Protein AF-A0A7Y9EP99-F1 (afdb_monomer_lite)

Foldseek 3Di:
DPDWDQDPFAIWDWDADPVRDIDIDGDGDDPDDDPPPPDDDDPPDD

Structure (mmCIF, N/CA/C/O backbone):
data_AF-A0A7Y9EP99-F1
#
_entry.id   AF-A0A7Y9EP99-F1
#
loop_
_atom_site.group_PDB
_atom_site.id
_atom_site.type_symbol
_atom_site.label_atom_id
_atom_site.label_alt_id
_atom_site.label_comp_id
_atom_site.label_asym_id
_atom_site.label_entity_id
_atom_site.label_seq_id
_atom_site.pdbx_PDB_ins_code
_atom_site.Cartn_x
_atom_site.Cartn_y
_atom_site.Cartn_z
_atom_site.occupancy
_atom_site.B_iso_or_equiv
_atom_site.auth_seq_id
_atom_site.auth_comp_id
_atom_site.auth_asym_id
_atom_site.auth_atom_id
_atom_site.pdbx_PDB_model_num
ATOM 1 N N . MET A 1 1 ? -2.121 6.595 5.170 1.00 69.25 1 MET A N 1
ATOM 2 C CA . MET A 1 1 ? -0.776 6.008 4.967 1.00 69.25 1 MET A CA 1
ATOM 3 C C . MET A 1 1 ? 0.019 6.242 6.245 1.00 69.25 1 MET A C 1
ATOM 5 O O . MET A 1 1 ? -0.117 7.334 6.774 1.00 69.25 1 MET A O 1
ATOM 9 N N . LEU A 1 2 ? 0.726 5.244 6.796 1.00 84.38 2 LEU A N 1
ATOM 10 C CA . LEU A 1 2 ? 1.438 5.399 8.079 1.00 84.38 2 LEU A CA 1
ATOM 11 C C . LEU A 1 2 ? 2.881 5.856 7.873 1.00 84.38 2 LEU A C 1
ATOM 13 O O . LEU A 1 2 ? 3.299 6.854 8.444 1.00 84.38 2 LEU A O 1
ATOM 17 N N . SER A 1 3 ? 3.633 5.130 7.050 1.00 86.56 3 SER A N 1
ATOM 18 C CA . SER A 1 3 ? 5.018 5.471 6.747 1.00 86.56 3 SER A CA 1
ATOM 19 C C . SER A 1 3 ? 5.426 4.958 5.372 1.00 86.56 3 SER A C 1
ATOM 21 O O . SER A 1 3 ? 4.818 4.034 4.816 1.00 86.56 3 SER A O 1
ATOM 23 N N . ARG A 1 4 ? 6.460 5.590 4.818 1.00 92.75 4 ARG A N 1
ATOM 24 C CA . ARG A 1 4 ? 7.079 5.228 3.546 1.00 92.75 4 ARG A CA 1
ATOM 25 C C . ARG A 1 4 ? 8.582 5.360 3.677 1.00 92.75 4 ARG A C 1
ATOM 27 O O . ARG A 1 4 ? 9.065 6.413 4.082 1.00 92.75 4 ARG A O 1
ATOM 34 N N . HIS A 1 5 ? 9.300 4.314 3.299 1.00 90.25 5 HIS A N 1
ATOM 35 C CA . HIS A 1 5 ? 10.751 4.266 3.393 1.00 90.25 5 HIS A CA 1
ATOM 36 C C . HIS A 1 5 ? 11.344 3.824 2.059 1.00 90.25 5 HIS A C 1
ATOM 38 O O . HIS A 1 5 ? 10.888 2.846 1.465 1.00 90.25 5 HIS A O 1
ATOM 44 N N . LEU A 1 6 ? 12.347 4.566 1.595 1.00 93.38 6 LEU A N 1
ATOM 45 C CA . LEU A 1 6 ? 13.182 4.186 0.463 1.00 93.38 6 LEU A CA 1
ATOM 46 C C . LEU A 1 6 ? 14.325 3.310 0.985 1.00 93.38 6 LEU A C 1
ATOM 48 O O . 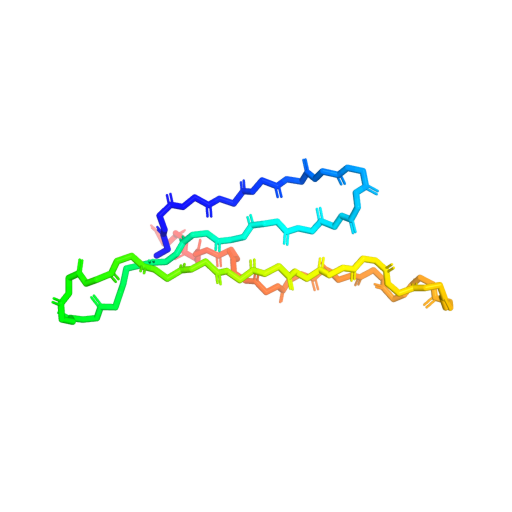LE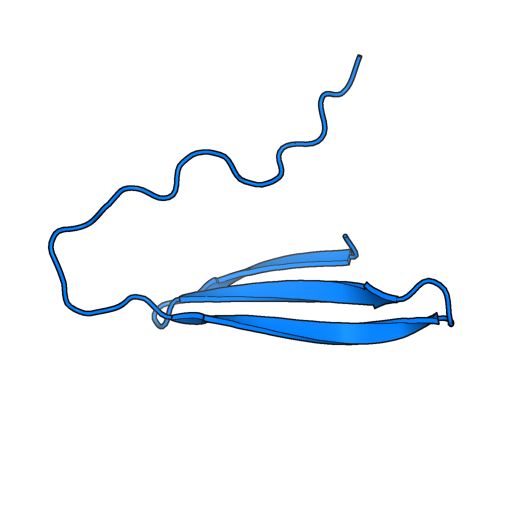U A 1 6 ? 15.004 3.697 1.935 1.00 93.38 6 LEU A O 1
ATOM 52 N N . THR A 1 7 ? 14.524 2.144 0.384 1.00 87.31 7 THR A N 1
ATOM 53 C CA . THR A 1 7 ? 15.630 1.228 0.683 1.00 87.31 7 THR A CA 1
ATOM 54 C C . THR A 1 7 ? 16.412 0.941 -0.596 1.00 87.31 7 THR A C 1
ATOM 56 O O . THR A 1 7 ? 16.006 1.342 -1.685 1.00 87.31 7 THR A O 1
ATOM 59 N N . SER A 1 8 ? 17.541 0.244 -0.485 1.00 85.44 8 SER A N 1
ATOM 60 C CA . SER A 1 8 ? 18.317 -0.203 -1.649 1.00 85.44 8 SER A CA 1
ATOM 61 C C . SER A 1 8 ? 17.558 -1.191 -2.543 1.00 85.44 8 SER A C 1
ATOM 63 O O . SER A 1 8 ? 17.839 -1.275 -3.732 1.00 85.44 8 SER A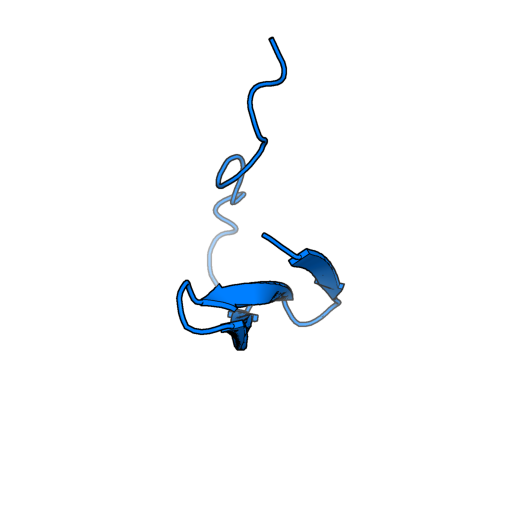 O 1
ATOM 65 N N . GLU A 1 9 ? 16.596 -1.930 -1.989 1.00 85.69 9 GLU A N 1
ATOM 66 C CA . GLU A 1 9 ? 15.836 -2.965 -2.704 1.00 85.69 9 GLU A CA 1
ATOM 67 C C . GLU A 1 9 ? 14.510 -2.452 -3.285 1.00 85.69 9 GLU A C 1
ATOM 69 O O . GLU A 1 9 ? 13.900 -3.110 -4.132 1.00 85.69 9 GLU A O 1
ATOM 74 N N . GLY A 1 10 ? 14.027 -1.294 -2.828 1.00 90.62 10 GLY A N 1
ATOM 75 C CA . GLY A 1 10 ? 12.741 -0.765 -3.258 1.00 90.62 10 GLY A CA 1
ATOM 76 C C . GLY A 1 10 ? 12.135 0.256 -2.306 1.00 90.62 10 GLY A C 1
ATOM 77 O O . GLY A 1 10 ? 12.798 0.862 -1.466 1.00 90.62 10 GLY A O 1
ATOM 78 N N . VAL A 1 11 ? 10.824 0.435 -2.422 1.00 93.38 11 VAL A N 1
ATOM 79 C CA . VAL A 1 11 ? 10.031 1.255 -1.504 1.00 93.38 11 VAL A CA 1
ATOM 80 C C . VAL A 1 11 ? 9.210 0.346 -0.602 1.00 93.38 11 VAL A C 1
ATOM 82 O O . VAL A 1 11 ? 8.432 -0.490 -1.068 1.00 93.38 11 VAL A O 1
ATOM 85 N N . VAL A 1 12 ? 9.332 0.554 0.706 1.00 92.88 12 VAL A N 1
ATOM 86 C CA . VAL A 1 12 ? 8.497 -0.097 1.715 1.00 92.88 12 VAL A CA 1
ATOM 87 C C . VAL A 1 12 ? 7.424 0.881 2.170 1.00 92.88 12 VAL A C 1
ATOM 89 O O . VAL A 1 12 ? 7.723 1.993 2.608 1.00 92.88 12 VAL A O 1
ATOM 92 N N . THR A 1 13 ? 6.164 0.464 2.078 1.00 94.19 13 THR A N 1
ATOM 93 C CA . THR A 1 13 ? 5.015 1.258 2.518 1.00 94.19 13 THR A CA 1
ATOM 94 C C . THR A 1 13 ? 4.244 0.524 3.603 1.00 94.19 13 THR A C 1
ATOM 96 O O . THR A 1 13 ? 3.810 -0.612 3.407 1.00 94.19 13 THR A O 1
ATOM 99 N N . TYR A 1 14 ? 4.011 1.211 4.719 1.00 93.44 14 TYR A N 1
ATOM 100 C CA . TYR A 1 14 ? 3.114 0.753 5.771 1.00 93.44 14 TYR A CA 1
ATOM 101 C C . TYR A 1 14 ? 1.797 1.521 5.700 1.00 93.44 14 TYR A C 1
ATOM 103 O O . TYR A 1 14 ? 1.742 2.756 5.723 1.00 93.44 14 TYR A O 1
ATOM 111 N N . THR A 1 15 ? 0.702 0.776 5.629 1.00 93.75 15 THR A N 1
ATOM 112 C CA . THR A 1 15 ? -0.661 1.307 5.676 1.00 93.75 15 THR A CA 1
ATOM 113 C C . THR A 1 15 ? -1.419 0.678 6.833 1.00 93.75 15 THR A C 1
ATOM 115 O O . THR A 1 15 ? -1.034 -0.364 7.357 1.00 93.75 15 THR A O 1
ATOM 118 N N . ARG A 1 16 ? -2.494 1.328 7.268 1.00 94.75 16 ARG A N 1
ATOM 119 C CA . ARG A 1 16 ? -3.440 0.757 8.221 1.00 94.75 16 ARG A CA 1
ATOM 120 C C . ARG A 1 16 ? -4.749 0.566 7.480 1.00 94.75 16 ARG A C 1
ATOM 122 O O . ARG A 1 16 ? -5.262 1.519 6.900 1.00 94.75 16 ARG A O 1
ATOM 129 N N . CYS A 1 17 ? -5.248 -0.663 7.466 1.00 90.25 17 CYS A N 1
ATOM 130 C CA . CYS A 1 17 ? -6.568 -0.954 6.927 1.00 90.25 17 CYS A CA 1
ATOM 131 C C . CYS A 1 17 ? -7.638 -0.258 7.783 1.00 90.25 17 CYS A C 1
ATOM 133 O O . CYS A 1 17 ? -7.409 -0.002 8.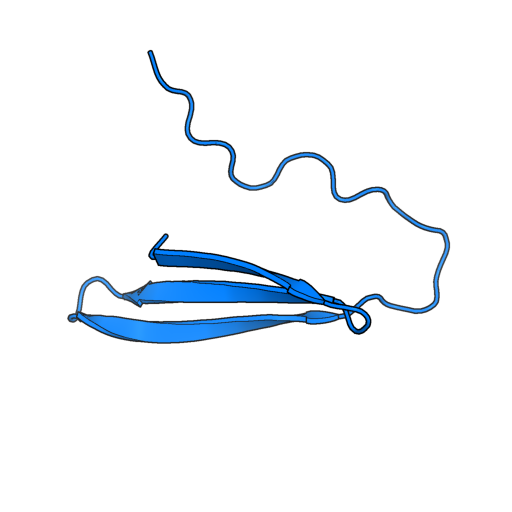966 1.00 90.25 17 CYS A O 1
ATOM 135 N N . ALA A 1 18 ? -8.823 -0.012 7.223 1.00 89.75 18 ALA A N 1
ATOM 136 C CA . ALA A 1 18 ? -9.962 0.522 7.972 1.00 89.75 18 ALA A CA 1
ATOM 137 C C . ALA A 1 18 ? -10.308 -0.329 9.213 1.00 89.75 18 ALA A C 1
ATOM 139 O O . ALA A 1 18 ? -10.741 0.206 10.226 1.00 89.75 18 ALA A O 1
ATOM 140 N N . CYS A 1 19 ? -10.023 -1.638 9.188 1.00 92.94 19 CYS A N 1
ATOM 141 C CA . CYS A 1 19 ? -10.178 -2.531 10.344 1.00 92.94 19 CYS A CA 1
ATOM 142 C C . CYS A 1 19 ? -9.070 -2.397 11.411 1.00 92.94 19 CYS A C 1
ATOM 144 O O . CYS A 1 19 ? -9.011 -3.187 12.349 1.00 92.94 19 CYS A O 1
ATOM 146 N N . GLY A 1 20 ? -8.142 -1.451 11.255 1.00 92.50 20 GLY A N 1
ATOM 147 C CA . GLY A 1 20 ? -7.050 -1.189 12.192 1.00 92.50 20 GLY A CA 1
ATOM 148 C C . GLY A 1 20 ? -5.817 -2.082 12.025 1.00 92.50 20 GLY A C 1
ATOM 149 O O . GLY A 1 20 ? -4.804 -1.831 12.675 1.00 92.50 20 GLY A O 1
ATOM 150 N N . ARG A 1 21 ? -5.847 -3.090 11.147 1.00 95.19 21 ARG A N 1
ATOM 151 C CA . ARG A 1 21 ? -4.691 -3.974 10.928 1.00 95.19 21 ARG A CA 1
ATOM 152 C C . ARG A 1 21 ? -3.597 -3.268 10.116 1.00 95.19 21 ARG A C 1
ATOM 154 O O . ARG A 1 21 ? -3.921 -2.657 9.090 1.00 95.19 21 ARG A O 1
ATOM 161 N N . PRO A 1 22 ? -2.321 -3.338 10.538 1.00 92.31 22 PRO A N 1
ATOM 162 C CA . PRO A 1 22 ? -1.216 -2.856 9.725 1.00 92.31 22 PRO A CA 1
ATOM 163 C C . PRO A 1 22 ? -1.043 -3.756 8.497 1.00 92.31 22 PRO A C 1
ATOM 165 O O . PRO A 1 22 ? -1.175 -4.973 8.587 1.00 92.31 22 PRO A O 1
ATOM 168 N N . GLN A 1 23 ? -0.757 -3.140 7.357 1.00 94.25 23 GLN A N 1
ATOM 169 C CA . GLN A 1 23 ? -0.503 -3.802 6.084 1.00 94.25 23 GLN A CA 1
ATOM 170 C C . GLN A 1 23 ? 0.801 -3.268 5.497 1.00 94.25 23 GLN A C 1
ATOM 172 O O . GLN A 1 23 ? 0.974 -2.053 5.355 1.00 94.25 23 GLN A O 1
ATOM 177 N N . MET A 1 24 ? 1.705 -4.181 5.156 1.00 92.69 24 MET A N 1
ATOM 178 C CA . MET A 1 24 ? 3.010 -3.877 4.575 1.00 92.69 24 MET A CA 1
ATOM 179 C C . MET A 1 24 ? 2.990 -4.197 3.081 1.00 92.69 24 MET A C 1
ATOM 181 O O . MET A 1 24 ? 2.584 -5.287 2.682 1.00 92.69 24 MET A O 1
ATOM 185 N N . ARG A 1 25 ? 3.453 -3.258 2.253 1.00 92.38 25 ARG A N 1
ATOM 186 C CA . ARG A 1 25 ? 3.629 -3.462 0.812 1.00 92.38 25 ARG A CA 1
ATOM 187 C C . ARG A 1 25 ? 5.051 -3.098 0.412 1.00 92.38 25 ARG A C 1
ATOM 189 O O . ARG A 1 25 ? 5.524 -2.012 0.745 1.00 92.38 25 ARG A O 1
ATOM 196 N N . VAL A 1 26 ? 5.703 -4.001 -0.315 1.00 89.75 26 VAL A N 1
ATOM 197 C CA . VAL A 1 26 ? 7.036 -3.785 -0.884 1.00 89.75 26 VAL A CA 1
ATOM 198 C C . VAL A 1 26 ? 6.887 -3.602 -2.385 1.00 89.75 26 VAL A C 1
ATOM 200 O O . VAL A 1 26 ? 6.328 -4.463 -3.062 1.00 89.75 26 VAL A O 1
ATOM 203 N N . GLN A 1 27 ? 7.375 -2.478 -2.895 1.00 90.81 27 GLN A N 1
ATOM 204 C CA . GLN A 1 27 ? 7.546 -2.253 -4.323 1.00 90.81 27 GLN A CA 1
ATOM 205 C C . GLN A 1 27 ? 9.034 -2.380 -4.622 1.00 90.81 27 GLN A C 1
ATOM 207 O O . GLN A 1 27 ? 9.808 -1.485 -4.289 1.00 90.81 27 GLN A O 1
ATOM 212 N N . ARG A 1 28 ? 9.430 -3.531 -5.168 1.00 88.62 28 ARG A N 1
ATOM 213 C CA . ARG A 1 28 ? 10.822 -3.805 -5.528 1.00 88.62 28 ARG A CA 1
ATOM 214 C C . ARG A 1 28 ? 11.225 -2.967 -6.732 1.00 88.62 28 ARG A C 1
ATOM 216 O O . ARG A 1 28 ? 10.389 -2.652 -7.579 1.00 88.62 28 ARG A O 1
ATOM 223 N N . PHE A 1 29 ? 12.505 -2.630 -6.805 1.00 84.75 29 PHE A N 1
ATOM 224 C CA . PHE A 1 29 ? 13.074 -2.151 -8.054 1.00 84.75 29 PHE A CA 1
ATOM 225 C C . PHE A 1 29 ? 13.224 -3.339 -8.998 1.00 84.75 29 PHE A C 1
ATOM 227 O O . PHE A 1 29 ? 14.061 -4.213 -8.783 1.00 84.75 29 PHE A O 1
ATOM 234 N N . GLU A 1 30 ? 12.379 -3.394 -10.023 1.00 74.12 30 GLU A N 1
ATOM 235 C CA . GLU A 1 30 ? 12.545 -4.375 -11.088 1.00 74.12 30 GLU A CA 1
ATOM 236 C C . GLU A 1 30 ? 13.760 -3.986 -11.947 1.00 74.12 30 GLU A C 1
ATOM 238 O O . GLU A 1 30 ? 13.914 -2.806 -12.289 1.00 74.12 30 GLU A O 1
ATOM 243 N N . PRO A 1 31 ? 14.624 -4.942 -12.323 1.00 62.94 31 PRO A N 1
ATOM 244 C CA . PRO A 1 31 ? 15.675 -4.697 -13.298 1.00 62.94 31 PRO A CA 1
ATOM 245 C C . PRO A 1 31 ? 15.036 -4.498 -14.683 1.00 62.94 31 PRO A C 1
ATOM 247 O O . PRO A 1 31 ? 14.742 -5.445 -15.405 1.00 62.94 31 PRO A O 1
ATOM 250 N N . GLY A 1 32 ? 14.790 -3.240 -15.042 1.00 63.09 32 GLY A N 1
ATOM 251 C CA . GLY A 1 32 ? 14.204 -2.796 -16.308 1.00 63.09 32 GLY A CA 1
ATOM 252 C C . GLY A 1 32 ? 14.455 -1.298 -16.514 1.00 63.09 32 GLY A C 1
ATOM 253 O O . GLY A 1 32 ? 14.946 -0.643 -15.589 1.00 63.09 32 GLY A O 1
ATOM 254 N N . PRO A 1 33 ? 14.178 -0.729 -17.706 1.00 51.88 33 PRO A N 1
ATOM 255 C CA . PRO A 1 33 ? 14.380 0.696 -17.945 1.00 51.88 33 PRO A CA 1
ATOM 256 C C . PRO A 1 33 ? 13.620 1.479 -16.877 1.00 51.88 33 PRO A C 1
ATOM 258 O O . PRO A 1 33 ? 12.414 1.308 -16.710 1.00 51.88 33 PRO A O 1
ATOM 261 N N . VAL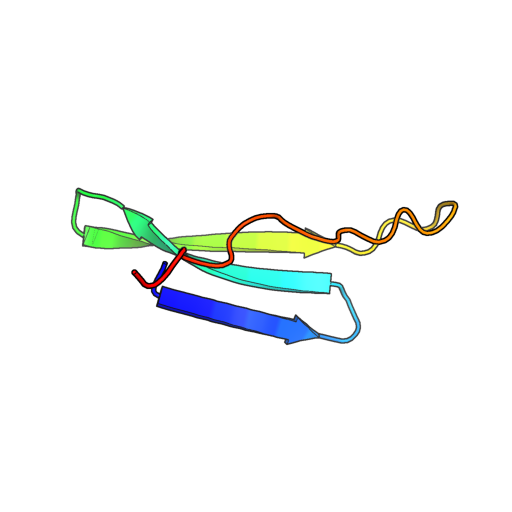 A 1 34 ? 14.371 2.272 -16.114 1.00 57.47 34 VAL A N 1
ATOM 262 C CA . VAL A 1 34 ? 13.915 3.006 -14.936 1.00 57.47 34 VAL A CA 1
ATOM 263 C C . VAL A 1 34 ? 12.756 3.936 -15.295 1.00 57.47 34 VAL A C 1
ATOM 265 O O . VAL A 1 34 ? 12.940 5.103 -15.631 1.00 57.47 34 VAL A O 1
ATOM 268 N N . ALA A 1 35 ? 11.527 3.432 -15.213 1.00 58.03 35 ALA A N 1
ATOM 269 C CA . ALA A 1 35 ? 10.360 4.285 -15.135 1.00 58.03 35 ALA A CA 1
ATOM 270 C C . ALA A 1 35 ? 10.446 4.965 -13.771 1.00 58.03 35 ALA A C 1
ATOM 272 O O . ALA A 1 35 ? 10.203 4.344 -12.736 1.00 58.03 35 ALA A O 1
ATOM 273 N N . ALA A 1 36 ? 10.879 6.226 -13.762 1.00 51.28 36 ALA A N 1
ATOM 274 C CA . ALA A 1 36 ? 10.814 7.059 -12.580 1.00 51.28 36 ALA A CA 1
ATOM 275 C C . ALA A 1 36 ? 9.367 7.020 -12.070 1.00 51.28 36 ALA A C 1
ATOM 277 O O . ALA A 1 36 ? 8.478 7.628 -12.664 1.00 51.28 36 ALA A O 1
ATOM 278 N N . ALA A 1 37 ? 9.129 6.278 -10.987 1.00 52.88 37 ALA A N 1
ATOM 279 C CA . ALA A 1 37 ? 7.864 6.260 -10.265 1.00 52.88 37 ALA A CA 1
ATOM 280 C C . ALA A 1 37 ? 7.721 7.590 -9.510 1.00 52.88 37 ALA A C 1
ATOM 282 O O . ALA A 1 37 ? 7.794 7.677 -8.284 1.00 52.88 37 ALA A O 1
ATOM 283 N N . GLY A 1 38 ? 7.596 8.668 -10.277 1.00 55.31 38 GLY A N 1
ATOM 284 C CA . GLY A 1 38 ? 7.139 9.950 -9.802 1.00 55.31 38 GLY A CA 1
ATOM 285 C C . GLY A 1 38 ? 5.620 9.913 -9.723 1.00 55.31 38 GLY A C 1
ATOM 286 O O . GLY A 1 38 ? 4.964 9.765 -10.747 1.00 55.31 38 GLY A O 1
ATOM 287 N N . ARG A 1 39 ? 5.108 10.155 -8.511 1.00 56.56 39 ARG A N 1
ATOM 288 C CA . ARG A 1 39 ? 3.717 10.524 -8.184 1.00 56.56 39 ARG A CA 1
ATOM 289 C C . ARG A 1 39 ? 2.710 9.384 -8.023 1.00 56.56 39 ARG A C 1
ATOM 291 O O . ARG A 1 39 ? 1.694 9.352 -8.695 1.00 56.56 39 ARG A O 1
ATOM 298 N N . ASP A 1 40 ? 2.900 8.580 -6.984 1.00 56.38 40 ASP A N 1
ATOM 299 C CA . ASP A 1 40 ? 1.764 7.973 -6.284 1.00 56.38 40 ASP A CA 1
ATOM 300 C C . ASP A 1 40 ? 1.866 8.332 -4.793 1.00 56.38 40 ASP A C 1
ATOM 302 O O . ASP A 1 40 ? 2.721 7.827 -4.060 1.00 56.38 40 ASP A O 1
ATOM 306 N N . GLY A 1 41 ? 1.048 9.296 -4.359 1.00 49.75 41 GLY A N 1
ATOM 307 C CA . GLY A 1 41 ? 0.815 9.573 -2.938 1.00 49.75 41 GLY A CA 1
ATOM 308 C C . GLY A 1 41 ? 1.551 10.761 -2.308 1.00 49.75 41 GLY A C 1
ATOM 309 O O . GLY A 1 41 ? 2.019 10.633 -1.178 1.00 49.75 41 GLY A O 1
ATOM 310 N N . ALA A 1 42 ? 1.631 11.918 -2.969 1.00 42.19 42 ALA A N 1
ATOM 311 C CA . ALA A 1 42 ? 1.709 13.171 -2.212 1.00 42.19 42 ALA A CA 1
ATOM 312 C C . ALA A 1 42 ? 0.271 13.537 -1.797 1.00 42.19 42 ALA A C 1
ATOM 314 O O . ALA A 1 42 ? -0.562 13.686 -2.691 1.00 42.19 42 ALA A O 1
ATOM 315 N N . PRO A 1 43 ? -0.075 13.633 -0.499 1.00 46.62 43 PRO A N 1
ATOM 316 C CA . PRO A 1 43 ? -1.338 14.254 -0.129 1.00 46.62 43 PRO A CA 1
ATOM 317 C C . PRO A 1 43 ? -1.270 15.723 -0.558 1.00 46.62 43 PRO A C 1
ATOM 319 O O . PRO A 1 43 ? -0.363 16.446 -0.144 1.00 46.62 43 PRO A O 1
ATOM 322 N N . GLU A 1 44 ? -2.199 16.148 -1.414 1.00 49.25 44 GLU A N 1
ATOM 323 C CA . GLU A 1 44 ? -2.448 17.564 -1.669 1.00 49.25 44 GLU A CA 1
ATOM 324 C C . GLU A 1 44 ? -2.866 18.206 -0.345 1.00 49.25 44 GLU A C 1
ATOM 326 O O . GLU A 1 44 ? -3.986 18.028 0.134 1.00 49.25 44 GLU A O 1
ATOM 331 N N . HIS A 1 45 ? -1.927 18.909 0.283 1.00 46.09 45 HIS A N 1
ATOM 332 C CA . HIS A 1 45 ? -2.235 19.808 1.378 1.00 46.09 45 HIS A CA 1
ATOM 333 C C . HIS A 1 45 ? -2.730 21.109 0.744 1.00 46.09 45 HIS A C 1
ATOM 335 O O . HIS A 1 45 ? -1.939 21.881 0.202 1.00 46.09 45 HIS A O 1
ATOM 341 N N . ARG A 1 46 ? -4.053 21.291 0.746 1.00 52.06 46 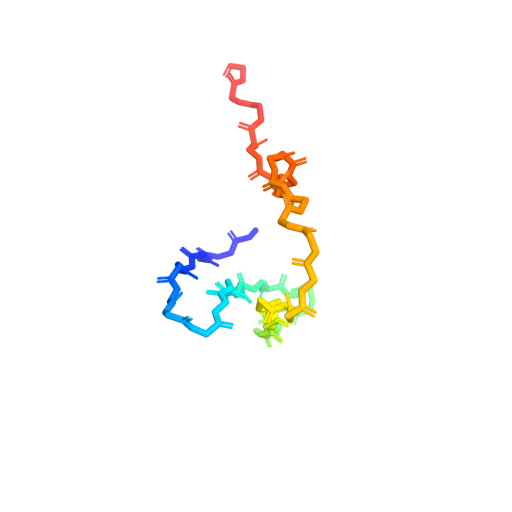ARG A N 1
ATOM 342 C CA . ARG A 1 46 ? -4.666 22.618 0.645 1.00 52.06 46 ARG A CA 1
ATOM 343 C C . ARG A 1 46 ? -4.281 23.450 1.868 1.00 52.06 46 ARG A C 1
ATOM 345 O O . ARG A 1 46 ? -4.116 22.839 2.955 1.00 52.06 46 ARG A O 1
#

pLDDT: mean 76.96, std 18.24, range [42.19, 95.19]

Organism: NCBI:txid46163

Sequence (46 aa):
MLSRHLTSEGVVTYTRCACGRPQMRVQRFEPGPVAAAGRDGAPEHR

Secondary structure (DSSP, 8-state):
--EEEE-SSEEEEEEE-TTS-EEEEEEE--SSS------S------

Radius of gyration: 12.71 Å; chains: 1; bounding box: 28×27×30 Å